Protein AF-A0A368CMB0-F1 (afdb_monomer)

Nearest PDB structures (foldseek):
  2res-assembly1_A  TM=4.457E-01  e=3.570E-01  Streptomyces glaucescens
  3e8j-assembly1_A  TM=3.431E-01  e=1.026E+00  Leishmania naiffi

Secondary structure (DSSP, 8-state):
-HHHHHHHHHHHHHHSTT-EEEEEEEEE-SSEEEEEEEEE-TT--B-GGG-EEEEEES-TTS-EEEEEETT-TTSPEEEESSSEEEE-TTT--B-PPPTTHHHHHHHHHHHHHHHHHTT-

Solvent-accessible surface area (backbone atoms only — not comparable to full-atom values): 6412 Å² total; per-residue (Å²): 107,72,68,56,52,51,50,51,25,53,36,43,28,75,31,44,71,73,33,40,46,44,76,43,82,73,50,75,60,98,55,39,41,34,33,32,39,44,31,19,44,81,87,65,49,80,36,65,84,68,14,30,34,39,38,41,32,64,53,56,91,69,43,33,36,38,43,37,40,66,67,44,59,62,47,69,24,40,38,30,57,100,59,79,44,33,22,32,38,76,79,67,43,80,44,79,77,56,91,74,38,67,33,54,55,47,24,50,53,47,46,51,49,54,48,37,61,72,78,108

pLDDT: mean 93.5, std 7.72, range [50.69, 98.62]

Structure (mmCIF, N/CA/C/O backbone):
data_AF-A0A368CMB0-F1
#
_entry.id   AF-A0A368CMB0-F1
#
loop_
_atom_site.group_PDB
_atom_site.id
_atom_site.type_symbol
_atom_site.label_atom_id
_atom_site.label_alt_id
_atom_site.label_comp_id
_atom_site.label_asym_id
_atom_site.label_entity_id
_atom_site.label_seq_id
_atom_site.pdbx_PDB_ins_code
_atom_site.Cartn_x
_atom_site.Cartn_y
_atom_site.Cartn_z
_atom_site.occupancy
_atom_site.B_iso_or_equiv
_atom_site.auth_seq_id
_atom_site.auth_comp_id
_atom_site.auth_asym_id
_atom_site.auth_atom_id
_atom_site.pdbx_PDB_model_num
ATOM 1 N N . MET A 1 1 ? 6.299 17.191 -5.243 1.00 67.38 1 MET A N 1
ATOM 2 C CA . MET A 1 1 ? 6.093 16.823 -3.825 1.00 67.38 1 MET A CA 1
ATOM 3 C C . MET A 1 1 ? 4.611 16.809 -3.461 1.00 67.38 1 MET A C 1
ATOM 5 O O . MET A 1 1 ? 4.048 15.729 -3.443 1.00 67.38 1 MET A O 1
ATOM 9 N N . GLU A 1 2 ? 3.937 17.951 -3.282 1.00 80.19 2 GLU A N 1
ATOM 10 C CA . GLU A 1 2 ? 2.549 17.976 -2.768 1.00 80.19 2 GLU A CA 1
ATOM 11 C C . GLU A 1 2 ? 1.515 17.244 -3.653 1.00 80.19 2 GLU A C 1
ATOM 13 O O . GLU A 1 2 ? 0.641 16.544 -3.142 1.00 80.19 2 GLU A O 1
ATOM 18 N N . LEU A 1 3 ? 1.634 17.343 -4.982 1.00 83.38 3 LEU A N 1
ATOM 19 C CA . LEU A 1 3 ? 0.759 16.617 -5.915 1.00 83.38 3 LEU A CA 1
ATOM 20 C C . LEU A 1 3 ? 0.932 15.094 -5.817 1.00 83.38 3 LEU A C 1
ATOM 22 O O . LEU A 1 3 ? -0.059 14.370 -5.809 1.00 83.38 3 LEU A O 1
ATOM 26 N N . LEU A 1 4 ? 2.174 14.621 -5.684 1.00 84.88 4 LEU A N 1
ATOM 27 C CA . LEU A 1 4 ? 2.487 13.199 -5.538 1.00 84.88 4 LEU A CA 1
ATOM 28 C C . LEU A 1 4 ? 1.922 12.652 -4.224 1.00 84.88 4 LEU A C 1
ATOM 30 O O . LEU A 1 4 ? 1.239 11.634 -4.227 1.00 84.88 4 LEU A O 1
ATOM 34 N N . THR A 1 5 ? 2.111 13.386 -3.123 1.00 91.12 5 THR A N 1
ATOM 35 C CA . THR A 1 5 ? 1.519 13.066 -1.818 1.00 91.12 5 THR A CA 1
ATOM 36 C C . THR A 1 5 ? 0.003 12.889 -1.918 1.00 91.12 5 THR A C 1
ATOM 38 O O . THR A 1 5 ? -0.528 11.867 -1.487 1.00 91.12 5 THR A O 1
ATOM 41 N N . ARG A 1 6 ? -0.701 13.844 -2.543 1.00 92.38 6 ARG A N 1
ATOM 42 C CA . ARG A 1 6 ? -2.161 13.765 -2.722 1.00 92.38 6 ARG A CA 1
ATOM 43 C C . ARG A 1 6 ? -2.579 12.583 -3.596 1.00 92.38 6 ARG A C 1
ATOM 45 O O . ARG A 1 6 ? -3.582 11.94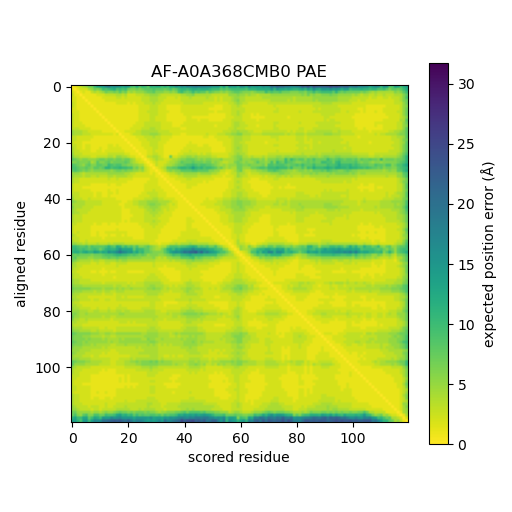3 -3.286 1.00 92.38 6 ARG A O 1
ATOM 52 N N . SER A 1 7 ? -1.839 12.283 -4.664 1.00 93.25 7 SER A N 1
ATOM 53 C CA . SER A 1 7 ? -2.121 11.126 -5.522 1.00 93.25 7 SER A CA 1
ATOM 54 C C . SER A 1 7 ? -1.978 9.809 -4.762 1.00 93.25 7 SER A C 1
ATOM 56 O O . SER A 1 7 ? -2.882 8.978 -4.840 1.00 93.25 7 SER A O 1
ATOM 58 N N . ILE A 1 8 ? -0.913 9.655 -3.968 1.00 95.56 8 ILE A N 1
ATOM 59 C CA . ILE A 1 8 ? -0.686 8.457 -3.152 1.00 95.56 8 ILE A CA 1
ATOM 60 C C . ILE A 1 8 ? -1.810 8.277 -2.121 1.00 95.56 8 ILE A C 1
ATOM 62 O O . ILE A 1 8 ? -2.426 7.212 -2.074 1.00 95.56 8 ILE A O 1
ATOM 66 N N . CYS A 1 9 ? -2.142 9.322 -1.353 1.00 97.12 9 CYS A N 1
ATOM 67 C CA . CYS A 1 9 ? -3.248 9.281 -0.387 1.00 97.12 9 CYS A CA 1
ATOM 68 C C . CYS A 1 9 ? -4.577 8.906 -1.062 1.00 97.12 9 CYS A C 1
ATOM 70 O O . CYS A 1 9 ? -5.257 7.974 -0.641 1.00 97.12 9 CYS A O 1
ATOM 72 N N . ARG A 1 10 ? -4.905 9.548 -2.189 1.00 96.62 10 ARG A N 1
ATOM 73 C CA . ARG A 1 10 ? -6.124 9.254 -2.956 1.00 96.62 10 ARG A CA 1
ATOM 74 C C . ARG A 1 10 ? -6.158 7.812 -3.468 1.00 96.62 10 ARG A C 1
ATOM 76 O O . ARG A 1 10 ? -7.229 7.206 -3.530 1.00 96.62 10 ARG A O 1
ATOM 83 N N . ALA A 1 11 ? -5.022 7.265 -3.897 1.00 97.25 11 ALA A N 1
ATOM 84 C CA . ALA A 1 11 ? -4.936 5.873 -4.324 1.00 97.25 11 ALA A CA 1
ATOM 85 C C . ALA A 1 11 ? -5.192 4.917 -3.148 1.00 97.25 11 ALA A C 1
ATOM 87 O O . ALA A 1 11 ? -5.926 3.941 -3.325 1.00 97.25 11 ALA A O 1
ATOM 88 N N . ALA A 1 12 ? -4.661 5.225 -1.961 1.00 97.94 12 ALA A N 1
ATOM 89 C CA . ALA A 1 12 ? -4.893 4.476 -0.727 1.00 97.94 12 ALA A CA 1
ATOM 90 C C . ALA A 1 12 ? -6.374 4.481 -0.318 1.00 97.94 12 ALA A C 1
ATOM 92 O O . ALA A 1 12 ? -6.971 3.407 -0.213 1.00 97.94 12 ALA A O 1
ATOM 93 N N . ASP A 1 13 ? -7.004 5.656 -0.238 1.00 98.06 13 ASP A N 1
ATOM 94 C CA . ASP A 1 13 ? -8.422 5.805 0.130 1.00 98.06 13 ASP A CA 1
ATOM 95 C C . ASP A 1 13 ? -9.344 5.012 -0.811 1.00 98.06 13 ASP A C 1
ATOM 97 O O . ASP A 1 13 ? -10.255 4.300 -0.390 1.00 98.06 13 ASP A O 1
ATOM 101 N N . ARG A 1 14 ? -9.075 5.071 -2.123 1.00 97.56 14 ARG A N 1
ATOM 102 C CA . ARG A 1 14 ? -9.868 4.354 -3.139 1.00 97.56 14 ARG A CA 1
ATOM 103 C C . ARG A 1 14 ? -9.668 2.842 -3.124 1.00 97.56 14 ARG A C 1
ATOM 105 O O . ARG A 1 14 ? -10.493 2.127 -3.694 1.00 97.56 14 ARG A O 1
ATOM 112 N N . SER A 1 15 ? -8.555 2.367 -2.580 1.00 97.94 15 SER A N 1
ATOM 113 C CA . SER A 1 15 ? -8.208 0.942 -2.575 1.00 97.94 15 SER A CA 1
ATOM 114 C C . SER A 1 15 ? -8.620 0.254 -1.286 1.00 97.94 15 SER A C 1
ATOM 116 O O . SER A 1 15 ? -8.821 -0.957 -1.290 1.00 97.94 15 SER A O 1
ATOM 118 N N . ARG A 1 16 ? -8.757 1.022 -0.201 1.00 96.94 16 ARG A N 1
ATOM 119 C CA . ARG A 1 16 ? -9.058 0.517 1.137 1.00 96.94 16 ARG A CA 1
ATOM 120 C C . ARG A 1 16 ? -10.237 1.265 1.786 1.00 96.94 16 ARG A C 1
ATOM 122 O O . ARG A 1 16 ? -10.080 1.783 2.888 1.00 96.94 16 ARG A O 1
ATOM 129 N N . PRO A 1 17 ? -11.417 1.350 1.145 1.00 96.38 17 PRO A N 1
ATOM 130 C CA . PRO A 1 17 ? -12.567 1.996 1.770 1.00 96.38 17 PRO A CA 1
ATOM 131 C C . PRO A 1 17 ? -13.007 1.233 3.039 1.00 96.38 17 PRO A C 1
ATOM 133 O O . PRO A 1 17 ? -12.926 0.003 3.053 1.00 96.38 17 PRO A O 1
ATOM 136 N N . PRO A 1 18 ? -13.504 1.924 4.083 1.00 96.50 18 PRO A N 1
ATOM 137 C CA . PRO A 1 18 ? -13.771 3.365 4.159 1.00 96.50 18 PRO A CA 1
ATOM 138 C C . PRO A 1 18 ? -12.606 4.191 4.752 1.00 96.50 18 PRO A C 1
ATOM 140 O O . PRO A 1 18 ? -12.824 5.299 5.236 1.00 96.50 18 PRO A O 1
ATOM 143 N N . LEU A 1 19 ? -11.382 3.656 4.752 1.00 97.94 19 LEU A N 1
ATOM 144 C CA . LEU A 1 19 ? -10.234 4.266 5.423 1.00 97.94 19 LEU A CA 1
ATOM 145 C C . LEU A 1 19 ? -9.753 5.543 4.721 1.00 97.94 19 LEU A C 1
ATOM 147 O O . LEU A 1 19 ? -9.804 5.654 3.493 1.00 97.94 19 LEU A O 1
ATOM 151 N N . GLN A 1 20 ? -9.219 6.466 5.518 1.00 98.19 20 GLN A N 1
ATOM 152 C CA . GLN A 1 20 ? -8.576 7.700 5.067 1.00 98.19 20 GLN A CA 1
ATOM 153 C C . GLN A 1 20 ? -7.079 7.666 5.378 1.00 98.19 20 GLN A C 1
ATOM 155 O O . GLN A 1 20 ? -6.683 7.241 6.465 1.00 98.19 20 GLN A O 1
ATOM 160 N N . HIS A 1 21 ? -6.244 8.155 4.461 1.00 98.44 21 HIS A N 1
ATOM 161 C CA . HIS A 1 21 ? -4.792 8.034 4.583 1.00 98.44 21 HIS A CA 1
ATOM 162 C C . HIS A 1 21 ? -4.086 9.388 4.521 1.00 98.44 21 HIS A C 1
ATOM 164 O O . HIS A 1 21 ? -4.302 10.204 3.625 1.00 98.44 21 HIS A O 1
ATOM 170 N N . ALA A 1 22 ? -3.158 9.592 5.452 1.00 97.44 22 ALA A N 1
ATOM 171 C CA . ALA A 1 22 ? -2.129 10.619 5.369 1.00 97.44 22 ALA A CA 1
ATOM 172 C C . ALA A 1 22 ? -0.797 9.978 4.966 1.00 97.44 22 ALA A C 1
ATOM 174 O O . ALA A 1 22 ? -0.574 8.799 5.219 1.00 97.44 22 ALA A O 1
ATOM 175 N N . LEU A 1 23 ? 0.095 10.752 4.357 1.00 97.19 23 LEU A N 1
ATOM 176 C CA . LEU A 1 23 ? 1.437 10.294 4.015 1.00 97.19 23 LEU A CA 1
ATOM 177 C C . LEU A 1 23 ? 2.453 11.026 4.884 1.00 97.19 23 LEU A C 1
ATOM 179 O O . LEU A 1 23 ? 2.467 12.257 4.923 1.00 97.19 23 LEU A O 1
ATOM 183 N N . VAL A 1 24 ? 3.320 10.260 5.540 1.00 96.44 24 VAL A N 1
ATOM 184 C CA . VAL A 1 24 ? 4.427 10.773 6.350 1.00 96.44 24 VAL A CA 1
ATOM 185 C C . VAL A 1 24 ? 5.742 10.300 5.728 1.00 96.44 24 VAL A C 1
ATOM 187 O O . VAL A 1 24 ? 6.020 9.099 5.767 1.00 96.44 24 VAL A O 1
ATOM 190 N N . PRO A 1 25 ? 6.561 11.197 5.150 1.00 93.75 25 PRO A N 1
ATOM 191 C CA . PRO A 1 25 ? 7.876 10.826 4.631 1.00 93.75 25 PRO A CA 1
ATOM 192 C C . PRO A 1 25 ? 8.735 10.195 5.732 1.00 93.75 25 PRO A C 1
ATOM 194 O O . PRO A 1 25 ? 8.707 10.680 6.863 1.00 93.75 25 PRO A O 1
ATOM 197 N N . GLN A 1 26 ? 9.465 9.125 5.414 1.00 93.94 26 GLN A N 1
ATOM 198 C CA . GLN A 1 26 ? 10.377 8.468 6.356 1.00 93.94 26 GLN A CA 1
ATOM 199 C C . GLN A 1 26 ? 11.823 8.693 5.925 1.00 93.94 26 GLN A C 1
ATOM 201 O O . GLN A 1 26 ? 12.526 9.518 6.505 1.00 93.94 26 GLN A O 1
ATOM 206 N N . GLU A 1 27 ? 12.231 8.008 4.862 1.00 91.00 27 GLU A N 1
ATOM 207 C CA . GLU A 1 27 ? 13.600 7.983 4.365 1.00 91.00 27 GLU A CA 1
ATOM 208 C C . GLU A 1 27 ? 13.604 8.163 2.847 1.00 91.00 27 GLU A C 1
ATOM 210 O O . GLU A 1 27 ? 12.679 7.754 2.143 1.00 91.00 27 GLU A O 1
ATOM 215 N N . GLN A 1 28 ? 14.643 8.814 2.335 1.00 86.94 28 GLN A N 1
ATOM 216 C CA . GLN A 1 28 ? 14.887 8.925 0.905 1.00 86.94 28 GLN A CA 1
ATOM 217 C C . GLN A 1 28 ? 16.348 8.579 0.633 1.00 86.94 28 GLN A C 1
ATOM 219 O O . GLN A 1 28 ? 17.251 9.295 1.070 1.00 86.94 28 GLN A O 1
ATOM 224 N N . ALA A 1 29 ? 16.553 7.488 -0.097 1.00 84.75 29 ALA A N 1
ATOM 225 C CA . ALA A 1 29 ? 17.848 7.043 -0.582 1.00 84.75 29 ALA A CA 1
ATOM 226 C C . ALA A 1 29 ? 18.048 7.460 -2.051 1.00 84.75 29 ALA A C 1
ATOM 228 O O . ALA A 1 29 ? 17.214 8.142 -2.652 1.00 84.75 29 ALA A O 1
ATOM 229 N N . SER A 1 30 ? 19.183 7.076 -2.640 1.00 82.31 30 SER A N 1
ATOM 230 C CA . SER A 1 30 ? 19.497 7.375 -4.045 1.00 82.31 30 SER A CA 1
ATOM 231 C C . SER A 1 30 ? 18.532 6.730 -5.043 1.00 82.31 30 SER A C 1
ATOM 233 O O . SER A 1 30 ? 18.327 7.267 -6.129 1.00 82.31 30 SER A O 1
ATOM 235 N N . ASP A 1 31 ? 17.978 5.575 -4.688 1.00 86.31 31 ASP A N 1
ATOM 236 C CA . ASP A 1 31 ? 17.239 4.664 -5.563 1.00 86.31 31 ASP A CA 1
ATOM 237 C C . ASP A 1 31 ? 15.937 4.142 -4.939 1.00 86.31 31 ASP A C 1
ATOM 239 O O . ASP A 1 31 ? 15.184 3.429 -5.610 1.00 86.31 31 ASP A O 1
ATOM 243 N N . SER A 1 32 ? 15.647 4.535 -3.694 1.00 91.06 32 SER A N 1
ATOM 244 C CA . SER A 1 32 ? 14.374 4.254 -3.043 1.00 91.06 32 SER A CA 1
ATOM 245 C C . SER A 1 32 ? 13.821 5.442 -2.261 1.00 91.06 32 SER A C 1
ATOM 247 O O . SER A 1 32 ? 14.536 6.350 -1.822 1.00 91.06 32 SER A O 1
ATOM 249 N N . TRP A 1 33 ? 12.501 5.442 -2.111 1.00 92.56 33 TRP A N 1
ATOM 250 C CA . TRP A 1 33 ? 11.778 6.397 -1.288 1.00 92.56 33 TRP A CA 1
ATOM 251 C C . TRP A 1 33 ? 10.797 5.658 -0.385 1.00 92.56 33 TRP A C 1
ATOM 253 O O . TRP A 1 33 ? 9.909 4.956 -0.872 1.00 92.56 33 TRP A O 1
ATOM 263 N N . VAL A 1 34 ? 10.958 5.845 0.925 1.00 95.12 34 VAL A N 1
ATOM 264 C CA . VAL A 1 34 ? 10.151 5.209 1.964 1.00 95.12 34 VAL A CA 1
ATOM 265 C C . VAL A 1 34 ? 9.203 6.236 2.568 1.00 95.12 34 VAL A C 1
ATOM 267 O O . VAL A 1 34 ? 9.599 7.307 3.049 1.00 95.12 34 VAL A O 1
ATOM 270 N N . VAL A 1 35 ? 7.918 5.902 2.571 1.00 96.50 35 VAL A N 1
ATOM 271 C CA . VAL A 1 35 ? 6.863 6.712 3.177 1.00 96.50 35 VAL A CA 1
ATOM 272 C C . VAL A 1 35 ? 5.950 5.842 4.022 1.00 96.50 35 VAL A C 1
ATOM 274 O O . VAL A 1 35 ? 5.739 4.668 3.738 1.00 96.50 35 VAL A O 1
ATOM 277 N N . ARG A 1 36 ? 5.342 6.441 5.041 1.00 98.00 36 ARG A N 1
ATOM 278 C CA . ARG A 1 36 ? 4.307 5.793 5.841 1.00 98.00 36 ARG A CA 1
ATOM 279 C C . ARG A 1 36 ? 2.932 6.268 5.408 1.00 98.00 36 ARG A C 1
ATOM 281 O O . ARG A 1 36 ? 2.686 7.474 5.354 1.00 98.00 36 ARG A O 1
ATOM 288 N N . LEU A 1 37 ? 2.041 5.325 5.132 1.00 98.31 37 LEU A N 1
ATOM 289 C CA . LEU A 1 37 ? 0.616 5.556 4.950 1.00 98.31 37 LEU A CA 1
ATOM 290 C C . LEU A 1 37 ? -0.078 5.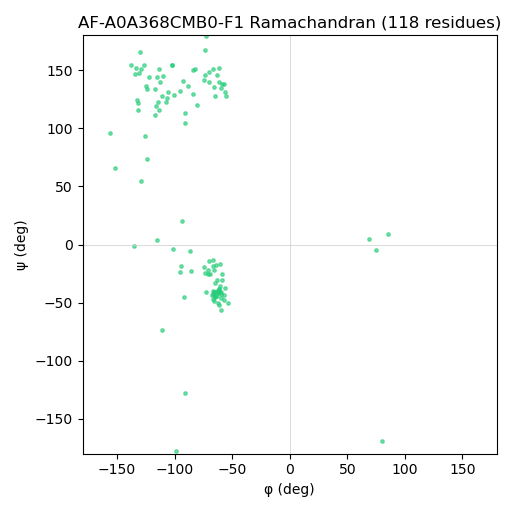393 6.289 1.00 98.31 37 LEU A C 1
ATOM 292 O O . LEU A 1 37 ? -0.275 4.297 6.803 1.00 98.31 37 LEU A O 1
ATOM 296 N N . GLU A 1 38 ? -0.423 6.539 6.836 1.00 98.56 38 GLU A N 1
ATOM 297 C CA . GLU A 1 38 ? -0.989 6.727 8.145 1.00 98.56 38 GLU A CA 1
ATOM 298 C C . GLU A 1 38 ? -2.524 6.676 8.054 1.00 98.56 38 GLU A C 1
ATOM 300 O O . GLU A 1 38 ? -3.151 7.591 7.519 1.00 98.56 38 GLU A O 1
ATOM 305 N N . THR A 1 39 ? -3.140 5.659 8.644 1.00 98.44 39 THR A N 1
ATOM 306 C CA . THR A 1 39 ? -4.552 5.307 8.485 1.00 98.44 39 THR A CA 1
ATOM 307 C C . THR A 1 39 ? -5.448 5.935 9.549 1.00 98.44 39 THR A C 1
ATOM 309 O O . THR A 1 39 ? -5.108 6.005 10.737 1.00 98.44 39 THR A O 1
ATOM 312 N N . ARG A 1 40 ? -6.631 6.369 9.114 1.00 98.62 40 ARG A N 1
ATOM 313 C CA . ARG A 1 40 ? -7.767 6.735 9.958 1.00 98.62 40 ARG A CA 1
ATOM 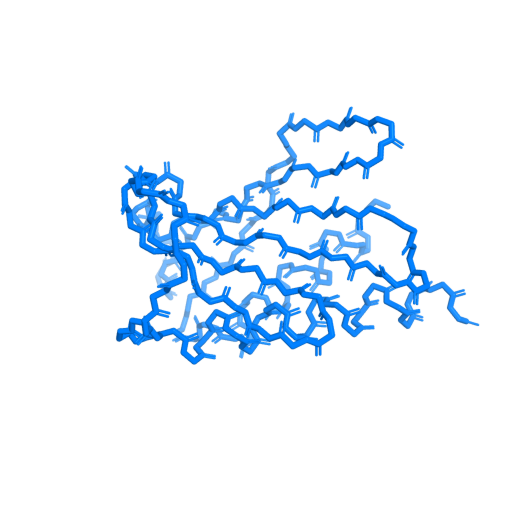314 C C . ARG A 1 40 ? -9.037 6.027 9.500 1.00 98.62 40 ARG A C 1
ATOM 316 O O . ARG A 1 40 ? -9.184 5.732 8.312 1.00 98.62 40 ARG A O 1
ATOM 323 N N . ASP A 1 41 ? -9.948 5.783 10.432 1.00 98.12 41 ASP A N 1
ATOM 324 C CA . ASP A 1 41 ? -11.303 5.332 10.115 1.00 98.12 41 ASP A CA 1
ATOM 325 C C . ASP A 1 41 ? -12.162 6.465 9.515 1.00 98.12 41 ASP A C 1
ATOM 327 O O . ASP A 1 41 ? -11.718 7.605 9.345 1.00 98.12 41 ASP A O 1
ATOM 331 N N . GLU A 1 42 ? -13.412 6.153 9.173 1.00 96.25 42 GLU A N 1
ATOM 332 C CA . GLU A 1 42 ? -14.349 7.119 8.587 1.00 96.25 42 GLU A CA 1
ATOM 333 C C . GLU A 1 42 ? -14.751 8.242 9.567 1.00 96.25 42 GLU A C 1
ATOM 335 O O . GLU A 1 42 ? -15.214 9.300 9.137 1.00 96.25 42 GLU A O 1
ATOM 340 N N . GLN A 1 43 ? -14.547 8.036 10.874 1.00 97.25 43 GLN A N 1
ATOM 341 C CA . GLN A 1 43 ? -14.739 9.035 11.927 1.00 97.25 43 GLN A CA 1
ATOM 342 C C . GLN A 1 43 ? -13.486 9.902 12.153 1.00 97.25 43 GLN A C 1
ATOM 344 O O . GLN A 1 43 ? -13.541 10.878 12.904 1.00 97.25 43 GLN A O 1
ATOM 349 N N . GLY A 1 44 ? -12.369 9.588 11.490 1.00 96.50 44 GLY A N 1
ATOM 350 C CA . GLY A 1 44 ? -11.097 10.292 11.623 1.00 96.50 44 GLY A CA 1
ATOM 351 C C . GLY A 1 44 ? -10.226 9.813 12.790 1.00 96.50 44 GLY A C 1
ATOM 352 O O . GLY A 1 44 ? -9.204 10.448 13.076 1.00 96.50 44 GLY A O 1
ATOM 353 N N . CYS A 1 45 ? -10.579 8.715 13.463 1.00 98.25 45 CYS A N 1
ATOM 354 C CA . CYS A 1 45 ? -9.761 8.132 14.525 1.00 98.25 45 CYS A CA 1
ATOM 355 C C . CYS A 1 45 ? -8.543 7.422 13.926 1.00 98.25 45 CYS A C 1
ATOM 357 O O . CYS A 1 45 ? -8.644 6.779 12.888 1.00 98.25 45 CYS A O 1
ATOM 359 N N . ARG A 1 46 ? -7.376 7.527 14.576 1.00 98.00 46 ARG A N 1
ATOM 360 C CA . ARG A 1 46 ? -6.142 6.838 14.156 1.00 98.00 46 ARG A CA 1
ATOM 361 C C . ARG A 1 46 ? -6.282 5.318 14.294 1.00 98.00 46 ARG A C 1
ATOM 363 O O . ARG A 1 46 ? -6.682 4.859 15.359 1.00 98.00 46 ARG A O 1
ATOM 370 N N . CYS A 1 47 ? -5.827 4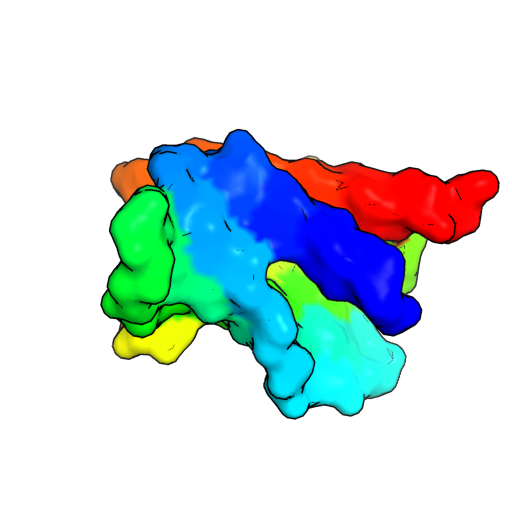.579 13.279 1.00 98.19 47 CYS A N 1
ATOM 371 C CA . CYS A 1 47 ? -5.747 3.109 13.271 1.00 98.19 47 CYS A CA 1
ATOM 372 C C . CYS A 1 47 ? -4.303 2.650 12.972 1.00 98.19 47 CYS A C 1
ATOM 374 O O . CYS A 1 47 ? -4.020 2.246 11.841 1.00 98.19 47 CYS A O 1
ATOM 376 N N . PRO A 1 48 ? -3.355 2.770 13.925 1.00 97.69 48 PRO A N 1
ATOM 377 C CA . PRO A 1 48 ? -1.938 2.471 13.684 1.00 97.69 48 PRO A CA 1
ATOM 378 C C . PRO A 1 48 ? -1.664 1.037 13.216 1.00 97.69 48 PRO A C 1
ATOM 380 O O . PRO A 1 48 ? -0.744 0.801 12.445 1.00 97.69 48 PRO A O 1
ATOM 383 N N . GLU A 1 49 ? -2.482 0.076 13.636 1.00 97.12 49 GLU A N 1
ATOM 384 C CA . GLU A 1 49 ? -2.416 -1.328 13.221 1.00 97.12 49 GLU A CA 1
ATOM 385 C C . GLU A 1 49 ? -2.689 -1.540 11.724 1.00 97.12 49 GLU A C 1
ATOM 387 O O . GLU A 1 49 ? -2.343 -2.581 11.169 1.00 97.12 49 GLU A O 1
ATOM 392 N N . LEU A 1 50 ? -3.296 -0.550 11.065 1.00 97.12 50 LEU A N 1
ATOM 393 C CA . LEU A 1 50 ? -3.582 -0.557 9.634 1.00 97.12 50 LEU A CA 1
ATOM 394 C C . LEU A 1 50 ? -2.585 0.274 8.819 1.00 97.12 50 LEU A C 1
ATOM 396 O O . LEU A 1 50 ? -2.704 0.291 7.585 1.00 97.12 50 LEU A O 1
ATOM 400 N N . ASP A 1 51 ? -1.644 0.957 9.483 1.00 98.38 51 ASP A N 1
ATOM 401 C CA . ASP A 1 51 ? -0.593 1.734 8.833 1.00 98.38 51 ASP A CA 1
ATOM 402 C C . ASP A 1 51 ? 0.281 0.829 7.964 1.00 98.38 51 ASP A C 1
ATOM 404 O O . ASP A 1 51 ? 0.633 -0.295 8.336 1.00 98.38 51 ASP A O 1
ATOM 408 N N . LEU A 1 52 ? 0.655 1.349 6.798 1.00 98.31 52 LEU A N 1
ATOM 409 C CA . LEU A 1 52 ? 1.604 0.683 5.916 1.00 98.31 52 LEU A CA 1
ATOM 410 C C . LEU A 1 52 ? 2.871 1.498 5.775 1.00 98.31 52 LEU A C 1
ATOM 412 O O . LEU A 1 52 ? 2.828 2.722 5.653 1.00 98.31 52 LEU A O 1
ATOM 416 N N . GLU A 1 53 ? 3.983 0.795 5.682 1.00 98.00 53 GLU A N 1
ATOM 417 C CA . GLU A 1 53 ? 5.159 1.302 5.008 1.00 98.00 53 GLU A CA 1
ATOM 418 C C . GLU A 1 53 ? 5.023 1.038 3.505 1.00 98.00 53 GLU A C 1
ATOM 420 O O . GLU A 1 53 ? 4.684 -0.068 3.077 1.00 98.00 53 GLU A O 1
ATOM 425 N N . LEU A 1 54 ? 5.240 2.083 2.712 1.00 97.69 54 LEU A N 1
ATOM 426 C CA . LEU A 1 54 ? 5.348 2.026 1.264 1.00 97.69 54 LEU A CA 1
ATOM 427 C C . LEU A 1 54 ? 6.780 2.392 0.896 1.00 97.69 54 LEU A C 1
ATOM 429 O O . LEU A 1 54 ? 7.194 3.537 1.081 1.00 97.69 54 LEU A O 1
ATOM 433 N N . GLU A 1 55 ? 7.490 1.438 0.314 1.00 96.44 55 GLU A N 1
ATOM 434 C CA . GLU A 1 55 ? 8.779 1.684 -0.316 1.00 96.44 55 GLU A CA 1
ATOM 435 C C . GLU A 1 55 ? 8.627 1.649 -1.838 1.00 96.44 55 GLU A C 1
ATOM 437 O O . GLU A 1 55 ? 7.988 0.758 -2.403 1.00 96.44 55 GLU A O 1
ATOM 442 N N . ILE A 1 56 ? 9.173 2.664 -2.505 1.00 94.38 56 ILE A N 1
ATOM 443 C CA . ILE A 1 56 ? 9.152 2.832 -3.960 1.00 94.38 56 ILE A CA 1
ATOM 444 C C . ILE A 1 56 ? 10.592 2.731 -4.454 1.00 94.38 56 ILE A C 1
ATOM 446 O O . ILE A 1 56 ? 11.426 3.528 -4.034 1.00 94.38 56 ILE A O 1
ATOM 450 N N . TYR A 1 57 ? 10.865 1.803 -5.370 1.00 92.81 57 TYR A N 1
ATOM 451 C CA . TYR A 1 57 ? 12.189 1.565 -5.947 1.00 92.81 57 TYR A CA 1
ATOM 452 C C . TYR A 1 57 ? 12.249 1.914 -7.430 1.00 92.81 57 TYR A C 1
ATOM 454 O O . TYR A 1 57 ? 11.292 1.690 -8.183 1.00 92.81 57 TYR A O 1
ATOM 462 N N . GLY A 1 58 ? 13.444 2.308 -7.866 1.00 83.62 58 GLY A N 1
ATOM 463 C CA . GLY A 1 58 ? 13.807 2.394 -9.275 1.00 83.62 58 GLY A CA 1
ATOM 464 C C . GLY A 1 58 ? 13.306 3.656 -9.976 1.00 83.62 58 GLY A C 1
ATOM 465 O O . GLY A 1 58 ? 12.871 4.628 -9.361 1.00 83.62 58 GLY A O 1
ATOM 466 N N . HIS A 1 59 ? 13.416 3.652 -11.303 1.00 74.06 59 HIS A N 1
ATOM 467 C CA . HIS A 1 59 ? 13.008 4.777 -12.140 1.00 74.06 59 HIS A CA 1
ATOM 468 C C . HIS A 1 59 ? 11.509 4.733 -12.444 1.00 74.06 59 HIS A C 1
ATOM 470 O O . HIS A 1 59 ? 10.920 3.664 -12.588 1.00 74.06 59 HIS A O 1
ATOM 476 N N . ALA A 1 60 ? 10.906 5.907 -12.633 1.00 71.19 60 ALA A N 1
ATOM 477 C CA . ALA A 1 60 ? 9.469 6.050 -12.857 1.00 71.19 60 ALA A CA 1
ATOM 478 C C . ALA A 1 60 ? 8.924 5.336 -14.111 1.00 71.19 60 ALA A C 1
ATOM 480 O O . ALA A 1 60 ? 7.724 5.093 -14.188 1.00 71.19 60 ALA A O 1
ATOM 481 N N . SER A 1 61 ? 9.773 4.944 -15.068 1.00 81.12 61 SER A N 1
ATOM 482 C CA . SER A 1 61 ? 9.354 4.149 -16.230 1.00 81.12 61 SER A CA 1
ATOM 483 C C . SER A 1 61 ? 9.051 2.680 -15.902 1.00 81.12 61 SER A C 1
ATOM 485 O O . SER A 1 61 ? 8.287 2.043 -16.628 1.00 81.12 61 SER A O 1
ATOM 487 N N . ASP A 1 62 ? 9.625 2.133 -14.826 1.00 86.94 62 ASP A N 1
ATOM 488 C CA . ASP A 1 62 ? 9.354 0.772 -14.346 1.00 86.94 62 ASP A CA 1
ATOM 489 C C . ASP A 1 62 ? 9.555 0.661 -12.821 1.00 86.94 62 ASP A C 1
ATOM 491 O O . ASP A 1 62 ? 10.471 -0.023 -12.354 1.00 86.94 62 ASP A O 1
ATOM 495 N N . PRO A 1 63 ? 8.727 1.352 -12.016 1.00 91.81 63 PRO A N 1
ATOM 496 C CA . PRO A 1 63 ? 8.894 1.343 -10.577 1.00 91.81 63 PRO A CA 1
ATOM 497 C C . PRO A 1 63 ? 8.452 -0.002 -10.002 1.00 91.81 63 PRO A C 1
ATOM 499 O O . PRO A 1 63 ? 7.488 -0.627 -10.469 1.00 91.81 63 PRO A O 1
ATOM 502 N N . SER A 1 64 ? 9.143 -0.420 -8.946 1.00 95.69 64 SER A N 1
ATOM 503 C CA . SER A 1 64 ? 8.706 -1.515 -8.079 1.00 95.69 64 SER A CA 1
ATOM 504 C C . SER A 1 64 ? 8.290 -0.961 -6.727 1.00 95.69 64 SER A C 1
ATOM 506 O O . SER A 1 64 ? 8.871 0.012 -6.257 1.00 95.69 64 SER A O 1
ATOM 508 N N . LEU A 1 65 ? 7.272 -1.560 -6.116 1.00 96.81 65 LEU A N 1
ATOM 509 C CA . LEU A 1 65 ? 6.744 -1.127 -4.825 1.00 96.81 65 LEU A CA 1
ATOM 510 C C . LEU A 1 65 ? 6.804 -2.265 -3.813 1.00 96.81 65 LEU A C 1
ATOM 512 O O . LEU A 1 65 ? 6.503 -3.404 -4.167 1.00 96.81 65 LEU A O 1
ATOM 516 N N . GLN A 1 66 ? 7.072 -1.938 -2.556 1.00 97.44 66 GLN A N 1
ATOM 517 C CA . GLN A 1 66 ? 6.834 -2.818 -1.420 1.00 97.44 66 GLN A CA 1
ATOM 518 C C . GLN A 1 66 ? 5.800 -2.182 -0.489 1.00 97.44 66 GLN A C 1
ATOM 520 O O . GLN A 1 66 ? 5.887 -0.997 -0.178 1.00 97.44 66 GLN A O 1
ATOM 525 N N . LEU A 1 67 ? 4.816 -2.970 -0.057 1.00 98.12 67 LEU A N 1
ATOM 526 C CA . LEU A 1 67 ? 3.876 -2.613 1.004 1.00 98.12 67 LEU A CA 1
ATOM 527 C C . LEU A 1 67 ? 4.059 -3.578 2.176 1.00 98.12 67 LEU A C 1
ATOM 529 O O . LEU A 1 67 ? 3.826 -4.779 2.018 1.00 98.12 67 LEU A O 1
ATOM 533 N N . ALA A 1 68 ? 4.427 -3.045 3.337 1.00 97.50 68 ALA A N 1
ATOM 534 C CA . ALA A 1 68 ? 4.603 -3.793 4.580 1.00 97.50 68 ALA A CA 1
ATOM 535 C C . ALA A 1 68 ? 3.773 -3.172 5.712 1.00 97.50 68 ALA A C 1
ATOM 537 O O . ALA A 1 68 ? 3.438 -1.987 5.674 1.00 97.50 68 ALA A O 1
ATOM 538 N N . TRP A 1 69 ? 3.409 -3.971 6.713 1.00 97.38 69 TRP A N 1
ATOM 539 C CA . TRP A 1 69 ? 2.629 -3.504 7.859 1.00 97.38 69 TRP A CA 1
ATOM 540 C C . TRP A 1 69 ? 3.540 -2.815 8.869 1.00 97.38 69 TRP A C 1
ATOM 542 O O . TRP A 1 69 ? 4.435 -3.444 9.423 1.00 97.38 69 TRP A O 1
ATOM 552 N N . ALA A 1 70 ? 3.288 -1.537 9.152 1.00 96.62 70 ALA A N 1
ATOM 553 C CA . ALA A 1 70 ? 4.174 -0.749 10.013 1.00 96.62 70 ALA A CA 1
ATOM 554 C C . ALA A 1 70 ? 4.137 -1.193 11.488 1.00 96.62 70 ALA A C 1
ATOM 556 O O . ALA A 1 70 ? 5.080 -0.950 12.237 1.00 96.62 70 ALA A O 1
ATOM 557 N N . ALA A 1 71 ? 3.032 -1.805 11.923 1.00 96.19 71 ALA A N 1
ATOM 558 C CA . ALA A 1 71 ? 2.859 -2.263 13.299 1.00 96.19 71 ALA A CA 1
ATOM 559 C C . ALA A 1 71 ? 3.426 -3.670 13.556 1.00 96.19 71 ALA A C 1
ATOM 561 O O . ALA A 1 71 ? 3.681 -4.012 14.710 1.00 96.19 71 ALA A O 1
ATOM 562 N N . ASP A 1 72 ? 3.579 -4.489 12.511 1.00 94.94 72 ASP A N 1
ATOM 563 C CA . ASP A 1 72 ? 4.010 -5.883 12.627 1.00 94.94 72 ASP A CA 1
ATOM 564 C C . ASP A 1 72 ? 4.646 -6.375 11.320 1.00 94.94 72 ASP A C 1
ATOM 566 O O . ASP A 1 72 ? 3.965 -6.839 10.404 1.00 94.94 72 ASP A O 1
ATOM 570 N N . GLU A 1 73 ? 5.974 -6.306 11.263 1.00 90.81 73 GLU A N 1
ATOM 571 C CA . GLU A 1 73 ? 6.778 -6.743 10.116 1.00 90.81 73 GLU A CA 1
ATOM 572 C C . GLU A 1 73 ? 6.730 -8.263 9.882 1.00 90.81 73 GLU A C 1
ATOM 574 O O . GLU A 1 73 ? 7.127 -8.729 8.816 1.00 90.81 73 GLU A O 1
ATOM 579 N N . SER A 1 74 ? 6.223 -9.058 10.837 1.00 94.81 74 SER A N 1
ATOM 580 C CA . SER A 1 74 ? 6.072 -10.506 10.645 1.00 94.81 74 SER A CA 1
ATOM 581 C C . SER A 1 74 ? 4.910 -10.861 9.714 1.00 94.81 74 SER A C 1
ATOM 583 O O . SER A 1 74 ? 4.885 -11.959 9.146 1.00 94.81 74 SER A O 1
ATOM 585 N N . GLN A 1 75 ? 3.966 -9.934 9.517 1.00 96.88 75 GLN A N 1
ATOM 586 C CA . GLN A 1 75 ? 2.850 -10.122 8.599 1.00 96.88 75 GLN A CA 1
ATOM 587 C C . GLN A 1 75 ? 3.318 -10.196 7.137 1.00 96.88 75 GLN A C 1
ATOM 589 O O . GLN A 1 75 ? 4.307 -9.562 6.762 1.00 96.88 75 GLN A O 1
ATOM 594 N N . PRO A 1 76 ? 2.585 -10.915 6.264 1.00 97.75 76 PRO A N 1
ATOM 595 C CA . PRO A 1 76 ? 2.917 -10.966 4.850 1.00 97.75 76 PRO A CA 1
ATOM 596 C C . PRO A 1 76 ? 2.970 -9.575 4.210 1.00 97.75 76 PRO A C 1
ATOM 598 O O . PRO A 1 76 ? 2.029 -8.784 4.333 1.00 97.75 76 PRO A O 1
ATOM 601 N N . MET A 1 77 ? 4.049 -9.317 3.477 1.00 97.75 77 MET A N 1
ATOM 602 C CA . MET A 1 77 ? 4.261 -8.092 2.711 1.00 97.75 77 MET A CA 1
ATOM 603 C C . MET A 1 77 ? 4.004 -8.329 1.222 1.00 97.75 77 MET A C 1
ATOM 605 O O . MET A 1 77 ? 4.133 -9.448 0.712 1.00 97.75 77 MET A O 1
ATOM 609 N N . LEU A 1 78 ? 3.646 -7.264 0.510 1.00 98.50 78 LEU A N 1
ATOM 610 C CA . LEU A 1 78 ? 3.385 -7.302 -0.923 1.00 98.50 78 LEU A CA 1
ATOM 611 C C . LEU A 1 78 ? 4.515 -6.616 -1.685 1.00 98.50 78 LEU A C 1
ATOM 613 O O . LEU A 1 78 ? 4.739 -5.420 -1.517 1.00 98.50 78 LEU A O 1
ATOM 617 N N . TRP A 1 79 ? 5.135 -7.348 -2.605 1.00 97.81 79 TRP A N 1
ATOM 618 C CA . TRP A 1 79 ? 5.974 -6.793 -3.658 1.00 97.81 79 TRP A CA 1
ATOM 619 C C . TRP A 1 79 ? 5.169 -6.607 -4.946 1.00 97.81 79 TRP A C 1
ATOM 621 O O . TRP A 1 79 ? 4.493 -7.524 -5.416 1.00 97.81 79 TRP A O 1
ATOM 631 N N . GLN A 1 80 ? 5.273 -5.437 -5.567 1.00 97.00 80 GLN A N 1
ATOM 632 C CA . GLN A 1 80 ? 4.624 -5.099 -6.827 1.00 97.00 80 GLN A CA 1
ATOM 633 C C . GLN A 1 80 ? 5.662 -4.614 -7.840 1.00 97.00 80 GLN A C 1
ATOM 635 O O . GLN A 1 80 ? 5.954 -3.425 -7.934 1.00 97.00 80 GLN A O 1
ATOM 640 N N . GLY A 1 81 ? 6.158 -5.543 -8.656 1.00 93.56 81 GLY A N 1
ATOM 641 C CA . GLY A 1 81 ? 6.798 -5.225 -9.934 1.00 93.56 81 GLY A CA 1
ATOM 642 C C . GLY A 1 81 ? 5.756 -5.230 -11.057 1.00 93.56 81 GLY A C 1
ATOM 643 O O . GLY A 1 81 ? 4.670 -4.654 -10.935 1.00 93.56 81 GLY A O 1
ATOM 644 N N . ARG A 1 82 ? 6.019 -5.979 -12.135 1.00 90.19 82 ARG A N 1
ATOM 645 C CA . ARG A 1 82 ? 5.018 -6.227 -13.195 1.00 90.19 82 ARG A CA 1
ATOM 646 C C . ARG A 1 82 ? 3.812 -7.041 -12.708 1.00 90.19 82 ARG A C 1
ATOM 648 O O . ARG A 1 82 ? 2.698 -6.849 -13.191 1.00 90.19 82 ARG A O 1
ATOM 655 N N . HIS A 1 83 ? 4.038 -7.950 -11.763 1.00 93.38 83 HIS A N 1
ATOM 656 C CA . HIS A 1 83 ? 3.020 -8.796 -11.143 1.00 93.38 83 HIS A CA 1
ATOM 657 C C . HIS A 1 83 ? 3.172 -8.746 -9.613 1.00 93.38 83 HIS A C 1
ATOM 659 O O . HIS A 1 83 ? 4.304 -8.592 -9.145 1.00 93.38 83 HIS A O 1
ATOM 665 N N . PRO A 1 84 ? 2.067 -8.849 -8.850 1.00 97.50 84 PRO A N 1
ATOM 666 C CA . PRO A 1 84 ? 2.129 -8.896 -7.395 1.00 97.50 84 PRO A CA 1
ATOM 667 C C . PRO A 1 84 ? 2.733 -10.222 -6.919 1.00 97.50 84 PRO A C 1
ATOM 669 O O . PRO A 1 84 ? 2.415 -11.285 -7.458 1.00 97.50 84 PRO A O 1
ATOM 672 N N . VAL A 1 85 ? 3.573 -10.153 -5.891 1.00 98.25 85 VAL A N 1
ATOM 673 C CA . VAL A 1 85 ? 4.135 -11.303 -5.179 1.00 98.25 85 VAL A CA 1
ATOM 674 C C . VAL A 1 85 ? 3.978 -11.053 -3.687 1.00 98.25 85 VAL A C 1
ATOM 676 O O . VAL A 1 85 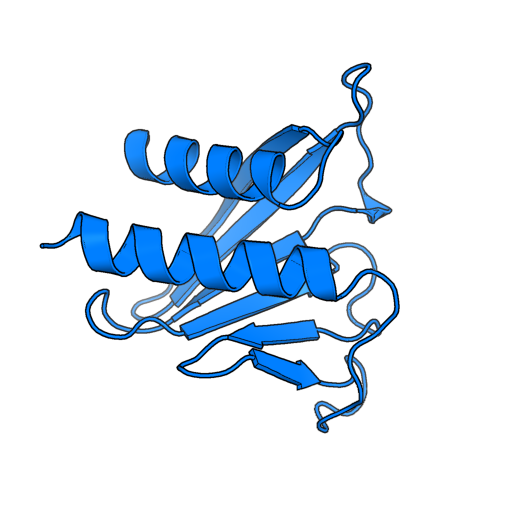? 4.440 -10.039 -3.174 1.00 98.25 85 VAL A O 1
ATOM 679 N N . TRP A 1 86 ? 3.337 -11.986 -2.993 1.00 98.50 86 TRP A N 1
ATOM 680 C CA . TRP A 1 86 ? 3.273 -11.974 -1.536 1.00 98.50 86 TRP A CA 1
ATOM 681 C C . TRP A 1 86 ? 4.462 -12.721 -0.963 1.00 98.50 86 TRP A C 1
ATOM 683 O O . TRP A 1 86 ? 4.824 -13.790 -1.467 1.00 98.50 86 TRP A O 1
ATOM 693 N N . MET A 1 87 ? 5.057 -12.145 0.074 1.00 98.12 87 MET A N 1
ATOM 694 C CA . MET A 1 87 ? 6.185 -12.709 0.801 1.00 98.12 87 MET A CA 1
ATOM 695 C C . MET A 1 87 ? 5.831 -12.789 2.280 1.00 98.12 87 MET A C 1
ATOM 697 O O . MET A 1 87 ? 5.242 -11.868 2.839 1.00 98.12 87 MET A O 1
ATOM 701 N N . ASP A 1 88 ? 6.172 -13.904 2.906 1.00 97.56 88 ASP A N 1
ATOM 702 C CA . ASP A 1 88 ? 6.071 -14.081 4.346 1.00 97.56 88 ASP A CA 1
ATOM 703 C C . ASP A 1 88 ? 7.041 -13.123 5.055 1.00 97.56 88 ASP A C 1
ATOM 705 O O . ASP A 1 88 ? 8.227 -13.093 4.726 1.00 97.56 88 ASP A O 1
ATOM 709 N N . GLY A 1 89 ? 6.540 -12.339 6.015 1.00 94.31 89 GLY A N 1
ATOM 710 C CA . GLY A 1 89 ? 7.307 -11.266 6.659 1.00 94.31 89 GLY A CA 1
ATOM 711 C C . GLY A 1 89 ? 8.490 -11.759 7.495 1.00 94.31 89 GLY A C 1
ATOM 712 O O . GLY A 1 89 ? 9.454 -11.032 7.705 1.00 94.31 89 GLY A O 1
ATOM 713 N N . THR A 1 90 ? 8.465 -13.024 7.923 1.00 94.81 90 THR A N 1
ATOM 714 C CA . THR A 1 90 ? 9.534 -13.609 8.746 1.00 94.81 90 THR A CA 1
ATOM 715 C C . THR A 1 90 ? 10.609 -14.291 7.902 1.00 94.81 90 THR A C 1
ATOM 717 O O . THR A 1 90 ? 11.802 -14.146 8.159 1.00 94.81 90 THR A O 1
ATOM 720 N N . SER A 1 91 ? 10.202 -15.082 6.911 1.00 95.50 91 SER A N 1
ATOM 721 C CA . SER A 1 91 ? 11.113 -15.900 6.102 1.00 95.50 91 SER A CA 1
ATOM 722 C C . SER A 1 91 ? 11.553 -15.230 4.801 1.00 95.50 91 SER A C 1
ATOM 724 O O . SER A 1 91 ? 12.527 -15.677 4.195 1.00 95.50 91 SER A O 1
ATOM 726 N N . GLY A 1 92 ? 10.829 -14.207 4.338 1.00 93.38 92 GLY A N 1
ATOM 727 C CA . GLY A 1 92 ? 11.029 -13.570 3.033 1.00 93.38 92 GLY A CA 1
ATOM 728 C C . GLY A 1 92 ? 10.659 -14.461 1.841 1.00 93.38 92 GLY A C 1
ATOM 729 O O . GLY A 1 92 ? 10.874 -14.085 0.690 1.00 93.38 92 GLY A O 1
ATOM 730 N N . LEU A 1 93 ? 10.121 -15.659 2.085 1.00 96.88 93 LEU A N 1
ATOM 731 C CA . LEU A 1 93 ? 9.730 -16.588 1.030 1.00 96.88 93 LEU A CA 1
ATOM 732 C C . LEU A 1 93 ? 8.355 -16.234 0.479 1.00 96.88 93 LEU A C 1
ATOM 734 O O . LEU A 1 93 ? 7.493 -15.724 1.191 1.00 96.88 93 LEU A O 1
ATOM 738 N N . SER A 1 94 ? 8.126 -16.563 -0.793 1.00 97.56 94 SER A N 1
ATOM 739 C CA . SER A 1 94 ? 6.810 -16.364 -1.391 1.00 97.56 94 SER A CA 1
ATOM 740 C C . SER A 1 94 ? 5.743 -17.165 -0.647 1.00 97.56 94 SER A C 1
ATOM 742 O O . SER A 1 94 ? 5.926 -18.349 -0.351 1.00 97.56 94 SER A O 1
ATOM 744 N N . CYS A 1 95 ? 4.614 -16.519 -0.381 1.00 98.06 95 CYS A N 1
ATOM 745 C CA . CYS A 1 95 ? 3.469 -17.114 0.284 1.00 98.06 95 CYS A CA 1
ATOM 746 C C . CYS A 1 95 ? 2.175 -16.849 -0.507 1.00 98.06 95 CYS A C 1
ATOM 748 O O . CYS A 1 95 ? 2.151 -16.023 -1.427 1.00 98.06 95 CYS A O 1
ATOM 750 N N . PRO A 1 96 ? 1.079 -17.566 -0.206 1.00 97.94 96 PRO A N 1
ATOM 751 C CA . PRO A 1 96 ? -0.230 -17.232 -0.750 1.00 97.94 96 PRO A CA 1
ATOM 752 C C . PRO A 1 96 ? -0.679 -15.837 -0.306 1.00 97.94 96 PRO A C 1
ATOM 754 O O . PRO A 1 96 ? -0.351 -15.380 0.786 1.00 97.94 96 PRO A O 1
ATOM 757 N N . ARG A 1 97 ? -1.506 -15.189 -1.131 1.00 97.88 97 ARG A N 1
ATOM 758 C CA . ARG A 1 97 ? -2.155 -13.925 -0.770 1.00 97.88 97 ARG A CA 1
ATOM 759 C C . ARG A 1 97 ? -2.952 -14.079 0.541 1.00 97.88 97 ARG A C 1
ATOM 761 O O . ARG A 1 97 ? -3.812 -14.963 0.586 1.00 97.88 97 ARG A O 1
ATOM 768 N N . PRO A 1 98 ? -2.745 -13.206 1.545 1.00 96.44 98 PRO A N 1
ATOM 769 C CA . PRO A 1 98 ? -3.511 -13.223 2.786 1.00 96.44 98 PRO A CA 1
ATOM 770 C C . PRO A 1 98 ? -4.937 -12.690 2.588 1.00 96.44 98 PRO A C 1
ATOM 772 O O . PRO A 1 98 ? -5.262 -12.049 1.579 1.00 96.44 98 PRO A O 1
ATOM 775 N N . ASP A 1 99 ? -5.788 -12.904 3.587 1.00 93.38 99 ASP A N 1
ATOM 776 C CA . ASP A 1 99 ? -7.115 -12.294 3.628 1.00 93.38 99 ASP A CA 1
ATOM 777 C C . ASP A 1 99 ? -7.010 -10.762 3.594 1.00 93.38 99 ASP A C 1
ATOM 779 O O . ASP A 1 99 ? -6.119 -10.156 4.184 1.00 93.38 99 ASP A O 1
ATOM 783 N N . GLY A 1 100 ? -7.888 -10.117 2.824 1.00 88.50 100 GLY A N 1
ATOM 784 C CA . GLY A 1 100 ? -7.808 -8.672 2.575 1.00 88.50 100 GLY A CA 1
ATOM 785 C C . GLY A 1 100 ? -6.706 -8.242 1.593 1.00 88.50 100 GLY A C 1
ATOM 786 O O . GLY A 1 100 ? -6.688 -7.082 1.177 1.00 88.50 100 GLY A O 1
ATOM 787 N N . GLY A 1 101 ? -5.853 -9.159 1.116 1.00 95.75 101 GLY A N 1
ATOM 788 C CA . GLY A 1 101 ? -4.744 -8.843 0.208 1.00 95.75 101 GLY A CA 1
ATOM 789 C C . GLY A 1 101 ? -5.162 -8.195 -1.122 1.00 95.75 101 GLY A C 1
ATOM 790 O O . GLY A 1 101 ? -4.405 -7.415 -1.691 1.00 95.75 101 GLY A O 1
ATOM 791 N N . ILE A 1 102 ? -6.398 -8.414 -1.591 1.00 97.56 102 ILE A N 1
ATOM 792 C CA . ILE A 1 102 ? -6.937 -7.769 -2.809 1.00 97.56 102 ILE A CA 1
ATOM 793 C C . ILE A 1 102 ? -6.867 -6.238 -2.725 1.00 97.56 102 ILE A C 1
ATOM 795 O O . ILE A 1 102 ? -6.605 -5.569 -3.731 1.00 97.56 102 ILE A O 1
ATOM 799 N N . ALA A 1 103 ? -7.113 -5.671 -1.543 1.00 97.38 103 ALA A N 1
ATOM 800 C CA . ALA A 1 103 ? -7.074 -4.229 -1.343 1.00 97.38 103 ALA A CA 1
ATOM 801 C C . ALA A 1 103 ? -5.643 -3.689 -1.502 1.00 97.38 103 ALA A C 1
ATOM 803 O O . ALA A 1 103 ? -5.444 -2.660 -2.149 1.00 97.38 103 ALA A O 1
ATOM 804 N N . LEU A 1 104 ? -4.644 -4.423 -0.996 1.00 97.94 104 LEU A N 1
ATOM 805 C CA . LEU A 1 104 ? -3.231 -4.056 -1.120 1.00 97.94 104 LEU A CA 1
ATOM 806 C C . LEU A 1 104 ? -2.707 -4.251 -2.546 1.00 97.94 104 LEU A C 1
ATOM 808 O O . LEU A 1 104 ? -2.046 -3.361 -3.072 1.00 97.94 104 LEU A O 1
ATOM 812 N N . GLU A 1 105 ? -3.092 -5.333 -3.226 1.00 98.50 105 GLU A N 1
ATOM 813 C CA . GLU A 1 105 ? -2.803 -5.526 -4.657 1.00 98.50 105 GLU A CA 1
ATOM 814 C C . GLU A 1 105 ? -3.408 -4.401 -5.507 1.00 98.50 105 GLU A C 1
ATOM 816 O O . GLU A 1 105 ? -2.788 -3.892 -6.443 1.00 98.50 105 GLU A O 1
ATOM 821 N N . THR A 1 106 ? -4.629 -3.976 -5.175 1.00 98.25 106 THR A N 1
ATOM 822 C CA . THR A 1 106 ? -5.303 -2.867 -5.857 1.00 98.25 106 THR A CA 1
ATOM 823 C C . THR A 1 106 ? -4.593 -1.541 -5.611 1.00 98.25 106 THR A C 1
ATOM 825 O O . THR A 1 106 ? -4.412 -0.780 -6.565 1.00 98.25 106 THR A O 1
ATOM 828 N N . LEU A 1 107 ? -4.171 -1.285 -4.371 1.00 98.25 107 LEU A N 1
ATOM 829 C CA . LEU A 1 107 ? -3.388 -0.111 -4.007 1.00 98.25 107 LEU A CA 1
ATOM 830 C C . LEU A 1 107 ? -2.073 -0.069 -4.783 1.00 98.25 107 LEU A C 1
ATOM 832 O O . LEU A 1 107 ? -1.831 0.890 -5.514 1.00 98.25 107 LEU A O 1
ATOM 836 N N . ALA A 1 108 ? -1.270 -1.127 -4.689 1.00 97.56 108 ALA A N 1
ATOM 837 C CA . ALA A 1 108 ? 0.039 -1.194 -5.324 1.00 97.56 108 ALA A CA 1
ATOM 838 C C . ALA A 1 108 ? -0.064 -1.030 -6.849 1.00 97.56 108 ALA A C 1
ATOM 840 O O . ALA A 1 108 ? 0.673 -0.252 -7.450 1.00 97.56 108 ALA A O 1
ATOM 841 N N . ARG A 1 109 ? -1.045 -1.679 -7.487 1.00 96.69 109 ARG A N 1
ATOM 842 C CA . ARG A 1 109 ? -1.289 -1.527 -8.927 1.00 96.69 109 ARG A CA 1
ATOM 843 C C . ARG A 1 109 ? -1.667 -0.097 -9.322 1.00 96.69 109 ARG A C 1
ATOM 845 O O . ARG A 1 109 ? -1.203 0.372 -10.357 1.00 96.69 109 ARG A O 1
ATOM 852 N N . ARG A 1 110 ? -2.512 0.585 -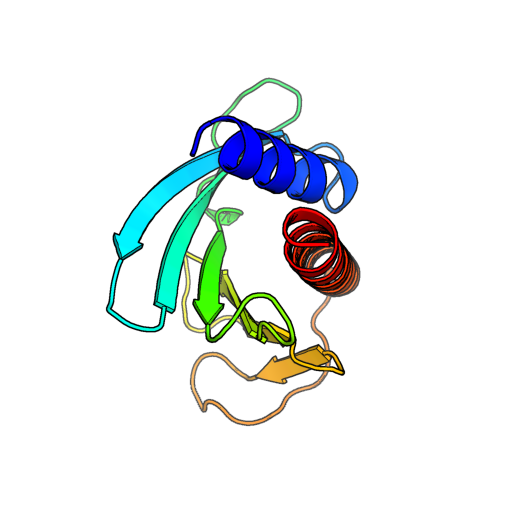8.538 1.00 96.25 110 ARG A N 1
ATOM 853 C CA . ARG A 1 110 ? -2.884 1.989 -8.795 1.00 96.25 110 ARG A CA 1
ATOM 854 C C . ARG A 1 110 ? -1.693 2.920 -8.618 1.00 96.25 110 ARG A C 1
ATOM 856 O O . ARG A 1 110 ? -1.456 3.734 -9.493 1.00 96.25 110 ARG A O 1
ATOM 863 N N . LEU A 1 111 ? -0.936 2.767 -7.532 1.00 95.25 111 LEU A N 1
ATOM 864 C CA . LEU A 1 111 ? 0.260 3.573 -7.279 1.00 95.25 111 LEU A CA 1
ATOM 865 C C . LEU A 1 111 ? 1.284 3.406 -8.396 1.00 95.25 111 LEU A C 1
ATOM 867 O O . LEU A 1 11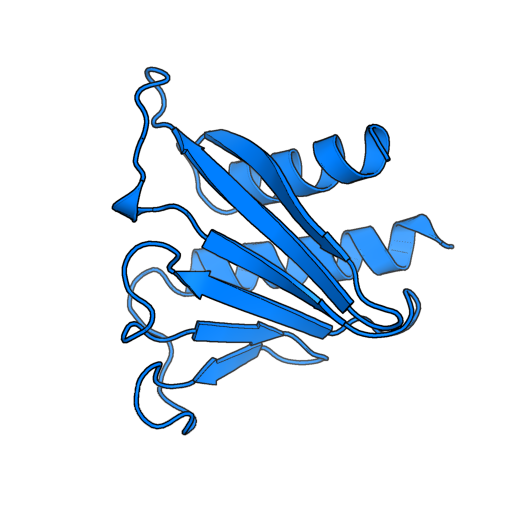1 ? 1.787 4.395 -8.914 1.00 95.25 111 LEU A O 1
ATOM 871 N N . ARG A 1 112 ? 1.549 2.163 -8.811 1.00 93.62 112 ARG A N 1
ATOM 872 C CA . ARG A 1 112 ? 2.499 1.883 -9.889 1.00 93.62 112 ARG A CA 1
ATOM 873 C C . ARG A 1 112 ? 2.060 2.525 -11.209 1.00 93.62 112 ARG A C 1
ATOM 875 O O . ARG A 1 112 ? 2.901 3.069 -11.910 1.00 93.62 112 ARG A O 1
ATOM 882 N N . ALA A 1 113 ? 0.767 2.478 -11.535 1.00 92.38 113 ALA A N 1
ATOM 883 C CA . ALA A 1 113 ? 0.226 3.145 -12.720 1.00 92.38 113 ALA A CA 1
ATOM 884 C C 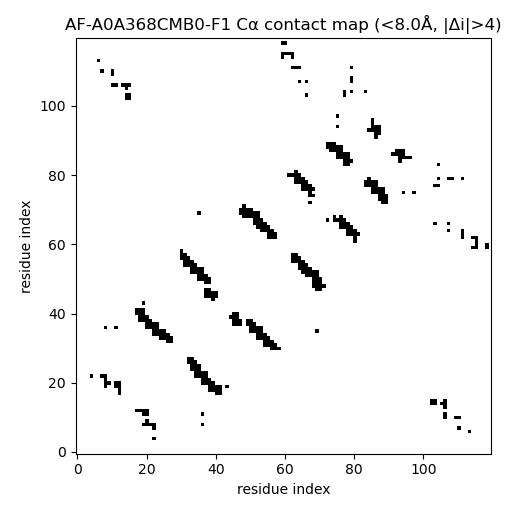. ALA A 1 113 ? 0.331 4.678 -12.619 1.00 92.38 113 ALA A C 1
ATOM 886 O O . ALA A 1 113 ? 0.869 5.300 -13.526 1.00 92.38 113 ALA A O 1
ATOM 887 N N . ASP A 1 114 ? -0.092 5.268 -11.496 1.00 90.75 114 ASP A N 1
ATOM 888 C CA . ASP A 1 114 ? -0.039 6.719 -11.270 1.00 90.75 114 ASP A CA 1
ATOM 889 C C . ASP A 1 114 ? 1.410 7.257 -11.328 1.00 90.75 114 ASP A C 1
ATOM 891 O O . ASP A 1 114 ? 1.630 8.360 -11.822 1.00 90.75 114 ASP A O 1
ATOM 895 N N . LEU A 1 115 ? 2.400 6.489 -10.850 1.00 88.38 115 LEU A N 1
ATOM 896 C CA . LEU A 1 115 ? 3.823 6.848 -10.932 1.00 88.38 115 LEU A CA 1
ATOM 897 C C . LEU A 1 115 ? 4.339 6.847 -12.377 1.00 88.38 115 LEU A C 1
ATOM 899 O O . LEU A 1 115 ? 5.034 7.783 -12.764 1.00 88.38 115 LEU A O 1
ATOM 903 N N . ILE A 1 116 ? 3.968 5.837 -13.170 1.00 88.88 116 ILE A N 1
ATOM 904 C CA . ILE A 1 116 ? 4.341 5.748 -14.591 1.00 88.88 116 ILE A CA 1
ATOM 905 C C . ILE A 1 116 ? 3.707 6.897 -15.386 1.00 88.88 116 ILE A C 1
ATOM 907 O O . ILE A 1 116 ? 4.386 7.544 -16.178 1.00 88.88 116 ILE A O 1
ATOM 911 N N . ASP A 1 117 ? 2.426 7.182 -15.144 1.00 85.31 117 ASP A N 1
ATOM 912 C CA . ASP A 1 117 ? 1.684 8.223 -15.861 1.00 85.31 117 ASP A CA 1
ATOM 913 C C . ASP A 1 117 ? 2.136 9.644 -15.481 1.00 85.31 117 ASP A C 1
ATOM 915 O O . ASP A 1 117 ? 1.966 10.571 -16.266 1.00 85.31 117 ASP A O 1
ATO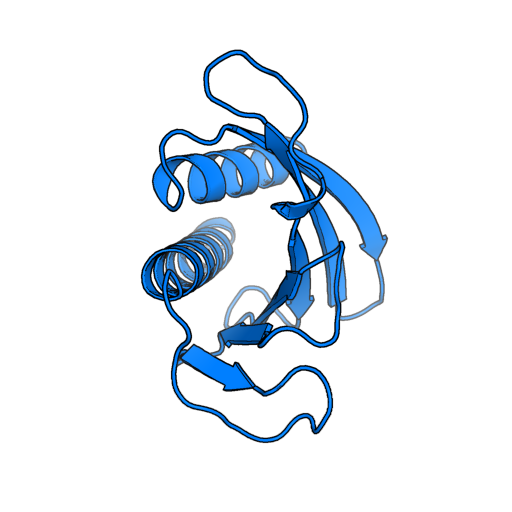M 919 N N . SER A 1 118 ? 2.702 9.846 -14.285 1.00 74.94 118 SER A N 1
ATOM 920 C CA . SER A 1 118 ? 3.134 11.176 -13.825 1.00 74.94 118 SER A CA 1
ATOM 921 C C . SER A 1 118 ? 4.361 11.748 -14.547 1.00 74.94 118 SER A C 1
ATOM 923 O O . SER A 1 118 ? 4.613 12.947 -14.441 1.00 74.94 118 SER A O 1
ATOM 925 N N . GLU A 1 119 ? 5.094 10.913 -15.285 1.00 60.81 119 GLU A N 1
ATOM 926 C CA . GLU A 1 119 ? 6.318 11.277 -16.015 1.00 60.81 119 GLU A CA 1
ATOM 927 C C . GLU A 1 119 ? 6.157 11.150 -17.547 1.00 60.81 119 GLU A C 1
ATOM 929 O O . GLU A 1 119 ? 7.125 11.353 -18.285 1.00 60.81 119 GLU A O 1
ATOM 934 N N . ALA A 1 120 ? 4.951 10.809 -18.024 1.00 50.69 120 ALA A N 1
ATOM 935 C CA . ALA A 1 120 ? 4.579 10.741 -19.443 1.00 50.69 120 ALA A CA 1
ATOM 936 C C . ALA A 1 120 ? 4.060 12.091 -19.970 1.00 50.69 120 ALA A C 1
ATOM 938 O O . ALA A 1 120 ? 4.397 12.427 -21.131 1.00 50.69 120 ALA A O 1
#

Sequence (120 aa):
MELLTRSICRAADRSRPPLQHALVPQEQASDSWVVRLETRDEQGCRCPELDLELEIYGHASDPSLQLAWAADESQPMLWQGRHPVWMDGTSGLSCPRPDGGIALETLARRLRADLIDSEA

Foldseek 3Di:
DVVLQVQLQVLLCVLDPPKGWGKAWDDDDPFKGKIKTWIDHPVRHGDLQAIWIWMWGHDLQFIKIKIAGPVDLQPWIWIDGPDIFIAGSPPRHTDDQDVVSSSVRSSRVSSSVCSNVVVD

Radius of gyration: 13.55 Å; Cα contacts (8 Å, |Δi|>4): 228; chains: 1; bounding box: 34×35×34 Å

Mean predicted aligned error: 3.39 Å